Protein AF-A0A9E3FLS9-F1 (afdb_monomer)

Structure (mmCIF, N/CA/C/O backbone):
data_AF-A0A9E3FLS9-F1
#
_entry.id   AF-A0A9E3FLS9-F1
#
loop_
_atom_site.group_PDB
_atom_site.id
_atom_site.type_symbol
_atom_site.label_atom_id
_atom_site.label_alt_id
_atom_site.label_comp_id
_atom_site.label_asym_id
_atom_site.label_entity_id
_atom_site.label_seq_id
_atom_site.pdbx_PDB_ins_code
_atom_site.Cartn_x
_atom_site.Cartn_y
_atom_site.Cartn_z
_atom_site.occupancy
_atom_site.B_iso_or_equiv
_atom_site.auth_seq_id
_atom_site.auth_comp_id
_atom_site.auth_asym_id
_atom_site.auth_atom_id
_atom_site.pdbx_PDB_model_num
ATOM 1 N N . MET A 1 1 ? -0.748 -2.415 13.699 1.00 91.38 1 MET A N 1
ATOM 2 C CA . MET A 1 1 ? -0.949 -3.440 12.671 1.00 91.38 1 MET A CA 1
ATOM 3 C C . MET A 1 1 ? -0.995 -4.759 13.403 1.00 91.38 1 MET A C 1
ATOM 5 O O . MET A 1 1 ? -0.156 -4.990 14.268 1.00 91.38 1 MET A O 1
ATOM 9 N N . ARG A 1 2 ? -1.992 -5.596 13.123 1.00 94.81 2 ARG A N 1
ATOM 10 C CA . ARG A 1 2 ? -2.167 -6.882 13.802 1.00 94.81 2 ARG A CA 1
ATOM 11 C C . ARG A 1 2 ? -2.604 -7.947 12.806 1.00 94.81 2 ARG A C 1
ATOM 13 O O . ARG A 1 2 ? -3.569 -7.735 12.084 1.00 94.81 2 ARG A O 1
ATOM 20 N N . LEU A 1 3 ? -1.951 -9.106 12.815 1.00 94.00 3 LEU A N 1
ATOM 21 C CA . LEU A 1 3 ? -2.424 -10.280 12.081 1.00 94.00 3 LEU A CA 1
ATOM 22 C C . LEU A 1 3 ? -3.688 -10.829 12.758 1.00 94.00 3 LEU A C 1
ATOM 24 O O . LEU A 1 3 ? -3.669 -11.134 13.953 1.00 94.00 3 LEU A O 1
ATOM 28 N N . LEU A 1 4 ? -4.786 -10.914 12.012 1.00 95.50 4 LEU A N 1
ATOM 29 C CA . LEU A 1 4 ? -6.070 -11.425 12.494 1.00 95.50 4 LEU A CA 1
ATOM 30 C C . LEU A 1 4 ? -6.227 -12.908 12.151 1.00 95.50 4 LEU A C 1
ATOM 32 O O . LEU A 1 4 ? -6.633 -13.690 13.009 1.00 95.50 4 LEU A O 1
ATOM 36 N N . ARG A 1 5 ? -5.897 -13.290 10.910 1.00 94.69 5 ARG A N 1
ATOM 37 C CA . ARG A 1 5 ? -5.935 -14.672 10.404 1.00 94.69 5 ARG A CA 1
ATOM 38 C C . ARG A 1 5 ? -4.839 -14.886 9.364 1.00 94.69 5 ARG A C 1
ATOM 40 O O . ARG A 1 5 ? -4.496 -13.958 8.642 1.00 94.69 5 ARG A O 1
ATOM 47 N N . ALA A 1 6 ? -4.327 -16.109 9.269 1.00 95.25 6 ALA A N 1
ATOM 48 C CA . ALA A 1 6 ? -3.402 -16.526 8.219 1.00 95.25 6 ALA A CA 1
ATOM 49 C C . ALA A 1 6 ? -3.794 -17.916 7.709 1.00 95.25 6 ALA A C 1
ATOM 51 O O . ALA A 1 6 ? -4.006 -18.834 8.501 1.00 95.25 6 ALA A O 1
ATOM 52 N N . GLY A 1 7 ? -3.900 -18.045 6.392 1.00 94.00 7 GLY A N 1
ATOM 53 C CA . GLY A 1 7 ? -4.043 -19.297 5.659 1.00 94.00 7 GLY A CA 1
ATOM 54 C C . GLY A 1 7 ? -2.862 -19.503 4.712 1.00 94.00 7 GLY A C 1
ATOM 55 O O . GLY A 1 7 ? -1.919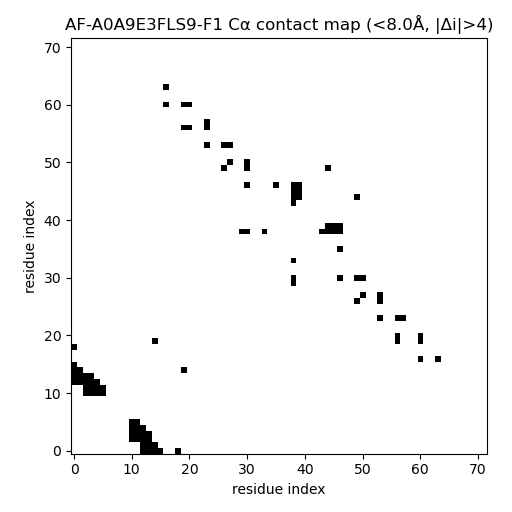 -18.716 4.692 1.00 94.00 7 GLY A O 1
ATOM 56 N N . SER A 1 8 ? -2.916 -20.566 3.910 1.00 92.38 8 SER A N 1
ATOM 57 C CA . SER A 1 8 ? -1.844 -20.916 2.968 1.00 92.38 8 SER A CA 1
ATOM 58 C C . SER A 1 8 ? -1.677 -19.922 1.815 1.00 92.38 8 SER A C 1
ATOM 60 O O . SER A 1 8 ? -0.582 -19.817 1.276 1.00 92.38 8 SER A O 1
ATOM 62 N N . GLU A 1 9 ? -2.735 -19.195 1.444 1.00 93.88 9 GLU A N 1
ATOM 63 C CA . GLU A 1 9 ? -2.727 -18.266 0.298 1.00 93.88 9 GLU A CA 1
ATOM 64 C C . GLU A 1 9 ? -3.150 -16.835 0.658 1.00 93.88 9 GLU A C 1
ATOM 66 O O . GLU A 1 9 ? -2.949 -15.914 -0.128 1.00 93.88 9 GLU A O 1
ATOM 71 N N . GLN A 1 10 ? -3.761 -16.628 1.828 1.00 94.31 10 GLN A N 1
ATOM 72 C CA . GLN A 1 10 ? -4.336 -15.340 2.221 1.00 94.31 10 GLN A CA 1
ATOM 73 C C . GLN A 1 10 ? -4.135 -15.076 3.710 1.00 94.31 10 GLN A C 1
ATOM 75 O O . GLN A 1 10 ? -4.089 -16.004 4.520 1.00 94.31 10 GLN A O 1
ATOM 80 N N . ALA A 1 11 ? -4.057 -13.799 4.075 1.00 94.81 11 ALA A N 1
ATOM 81 C CA . ALA A 1 11 ? -4.001 -13.350 5.457 1.00 94.81 11 ALA A CA 1
ATOM 82 C C . ALA A 1 11 ? -4.895 -12.122 5.658 1.00 94.81 11 ALA A C 1
ATOM 84 O O . ALA A 1 11 ? -4.897 -11.208 4.835 1.00 94.81 11 ALA A O 1
ATOM 85 N N . ASP A 1 12 ? -5.598 -12.091 6.788 1.00 95.25 12 ASP A N 1
ATOM 86 C CA . ASP A 1 12 ? -6.369 -10.935 7.231 1.00 95.25 12 ASP A CA 1
ATOM 87 C C . ASP A 1 12 ? -5.513 -10.122 8.203 1.00 95.25 12 ASP A C 1
ATOM 89 O O . ASP A 1 12 ? -5.096 -10.625 9.253 1.00 95.25 12 ASP A O 1
ATOM 93 N N . VAL A 1 13 ? -5.270 -8.850 7.886 1.00 95.12 13 VAL A N 1
ATOM 94 C CA . VAL A 1 13 ? -4.501 -7.927 8.730 1.00 95.12 13 VAL A CA 1
ATOM 95 C C . VAL A 1 13 ? -5.392 -6.763 9.147 1.00 95.12 13 VAL A C 1
ATOM 97 O O . VAL A 1 13 ? -5.993 -6.087 8.319 1.00 95.12 13 VAL A O 1
ATOM 100 N N . GLY A 1 14 ? -5.462 -6.517 10.452 1.00 95.56 14 GLY A N 1
ATOM 101 C CA . GLY A 1 14 ? -6.110 -5.350 11.029 1.00 95.56 14 GLY A CA 1
ATOM 102 C C . GLY A 1 14 ? -5.154 -4.162 11.058 1.00 95.56 14 GLY A C 1
ATOM 103 O O . GLY A 1 14 ? -4.058 -4.246 11.627 1.00 95.56 14 GLY A O 1
ATOM 104 N N . LEU A 1 15 ? -5.594 -3.049 10.477 1.00 95.50 15 LEU A N 1
ATOM 105 C CA . LEU A 1 15 ? -4.899 -1.765 10.481 1.00 95.50 15 LEU A CA 1
ATOM 106 C C . LEU A 1 15 ? -5.775 -0.726 11.175 1.00 95.50 15 LEU A C 1
ATOM 108 O O . LEU A 1 15 ? -6.981 -0.671 10.943 1.00 95.50 15 LEU A O 1
ATOM 112 N N . SER A 1 16 ? -5.167 0.105 12.018 1.00 94.56 16 SER A N 1
ATOM 113 C CA . SER A 1 16 ? -5.819 1.347 12.439 1.00 94.56 16 SER A CA 1
ATOM 114 C C . SER A 1 16 ? -5.918 2.324 11.262 1.00 94.56 16 SER A C 1
ATOM 116 O O . SER A 1 16 ? -5.178 2.206 10.285 1.00 94.56 16 SER A O 1
ATOM 118 N N . SER A 1 17 ? -6.781 3.337 11.365 1.00 92.31 17 SER A N 1
ATOM 119 C CA . SER A 1 17 ? -6.932 4.354 10.314 1.00 92.31 17 SER A CA 1
ATOM 120 C C . SER A 1 17 ? -5.619 5.079 9.996 1.00 92.31 17 SER A C 1
ATOM 122 O O . SER A 1 17 ? -5.346 5.369 8.835 1.00 92.31 17 SER A O 1
ATOM 124 N N . SER A 1 18 ? -4.787 5.348 11.008 1.00 94.06 18 SER A N 1
ATOM 125 C CA . SER A 1 18 ? -3.479 5.988 10.818 1.00 94.06 18 SER A CA 1
ATOM 126 C C . SER A 1 18 ? -2.484 5.071 10.109 1.00 94.06 18 SER A C 1
ATOM 128 O O . SER A 1 18 ? -1.709 5.524 9.276 1.00 94.06 18 SER A O 1
ATOM 130 N N . GLU A 1 19 ? -2.520 3.772 10.402 1.00 96.44 19 GLU A N 1
ATOM 131 C CA . GLU A 1 19 ? -1.655 2.787 9.745 1.00 96.44 19 GLU A CA 1
ATOM 132 C C . GLU A 1 19 ? -2.084 2.527 8.305 1.00 96.44 19 GLU A C 1
ATOM 134 O O . GLU A 1 19 ? -1.233 2.390 7.434 1.00 96.44 19 GLU A O 1
ATOM 139 N N . LEU A 1 20 ? -3.393 2.500 8.042 1.00 95.31 20 LEU A N 1
ATOM 140 C CA . LEU A 1 20 ? -3.916 2.383 6.686 1.00 95.31 20 LEU A CA 1
ATOM 141 C C . LEU A 1 20 ? -3.509 3.591 5.826 1.00 95.31 20 LEU A C 1
ATOM 143 O O . LEU A 1 20 ? -3.094 3.393 4.688 1.00 95.31 20 LEU A O 1
ATOM 147 N N . ARG A 1 21 ? -3.553 4.815 6.380 1.00 95.00 21 ARG A N 1
ATOM 148 C CA . ARG A 1 21 ? -3.017 6.017 5.712 1.00 95.00 21 ARG A CA 1
ATOM 149 C C . ARG A 1 21 ? -1.527 5.896 5.437 1.00 95.00 21 ARG A C 1
ATOM 151 O O . ARG A 1 21 ? -1.123 6.079 4.302 1.00 95.00 21 ARG A O 1
ATOM 158 N N . LEU A 1 22 ? -0.737 5.495 6.433 1.00 95.94 22 LEU A N 1
ATOM 159 C CA . LEU A 1 22 ? 0.706 5.312 6.267 1.00 95.94 22 LEU A CA 1
ATOM 160 C C . LEU A 1 22 ? 1.041 4.316 5.143 1.00 95.94 22 LEU A C 1
ATOM 162 O O . LEU A 1 22 ? 1.967 4.551 4.372 1.00 95.94 22 LEU A O 1
ATOM 166 N N . VAL A 1 23 ? 0.281 3.222 5.024 1.00 95.31 23 VAL A N 1
ATOM 167 C CA . VAL A 1 23 ? 0.433 2.264 3.916 1.00 95.31 23 VAL A CA 1
ATOM 168 C C . VAL A 1 23 ? 0.027 2.888 2.578 1.00 95.31 23 VAL A C 1
ATOM 170 O O . VAL A 1 23 ? 0.728 2.689 1.589 1.00 95.31 23 VAL A O 1
ATOM 173 N N . GLY A 1 24 ? -1.078 3.637 2.540 1.00 95.38 24 GLY A N 1
ATOM 174 C CA . GLY A 1 24 ? -1.532 4.354 1.347 1.00 95.38 24 GLY A CA 1
ATOM 175 C C . GLY A 1 24 ? -0.501 5.367 0.845 1.00 95.38 24 GLY A C 1
ATOM 176 O O . GLY A 1 24 ? -0.125 5.316 -0.322 1.00 95.38 24 GLY A O 1
ATOM 177 N N . ASP A 1 25 ? 0.018 6.213 1.733 1.00 94.38 25 ASP A N 1
ATOM 178 C CA . ASP A 1 25 ? 1.023 7.228 1.409 1.00 94.38 25 ASP A CA 1
ATOM 179 C C . ASP A 1 25 ? 2.300 6.569 0.875 1.00 94.38 25 ASP A C 1
ATOM 181 O O . ASP A 1 25 ? 2.776 6.908 -0.206 1.00 94.38 25 ASP A O 1
ATOM 185 N N . 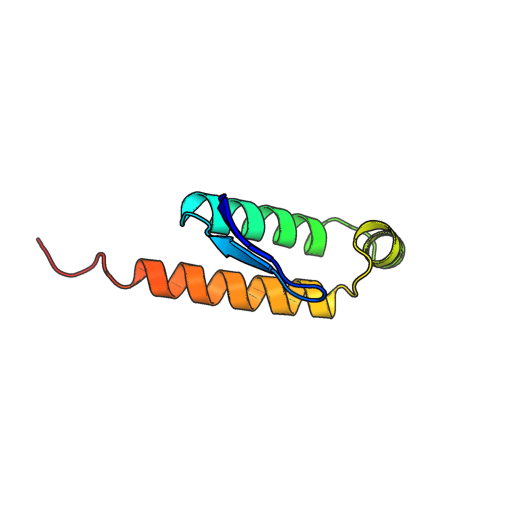ALA A 1 26 ? 2.807 5.540 1.566 1.00 94.06 26 ALA A N 1
ATOM 186 C CA . ALA A 1 26 ? 3.983 4.801 1.114 1.00 94.06 26 ALA A CA 1
ATOM 187 C C . ALA A 1 26 ? 3.778 4.158 -0.269 1.00 94.06 26 ALA A C 1
ATOM 189 O O . ALA A 1 26 ? 4.680 4.190 -1.106 1.00 94.06 26 ALA A O 1
ATOM 190 N N . LEU A 1 27 ? 2.599 3.582 -0.528 1.00 93.94 27 LEU A N 1
ATOM 191 C CA . LEU A 1 27 ? 2.281 2.979 -1.821 1.00 93.94 27 LEU A CA 1
ATOM 192 C C . LEU A 1 27 ? 2.141 4.034 -2.927 1.00 93.94 27 LEU A C 1
ATOM 194 O O . LEU A 1 27 ? 2.576 3.777 -4.050 1.00 93.94 27 LEU A O 1
ATOM 198 N N . SER A 1 28 ? 1.580 5.206 -2.616 1.00 93.69 28 SER A N 1
ATOM 199 C CA . SER A 1 28 ? 1.505 6.341 -3.541 1.00 93.69 28 SER A CA 1
ATOM 200 C C . SER A 1 28 ? 2.898 6.796 -3.959 1.00 93.69 28 SER A C 1
ATOM 202 O O . SER A 1 28 ? 3.180 6.847 -5.154 1.00 93.69 28 SER A O 1
ATOM 204 N N . GLU A 1 29 ? 3.804 7.010 -3.001 1.00 92.06 29 GLU A N 1
ATO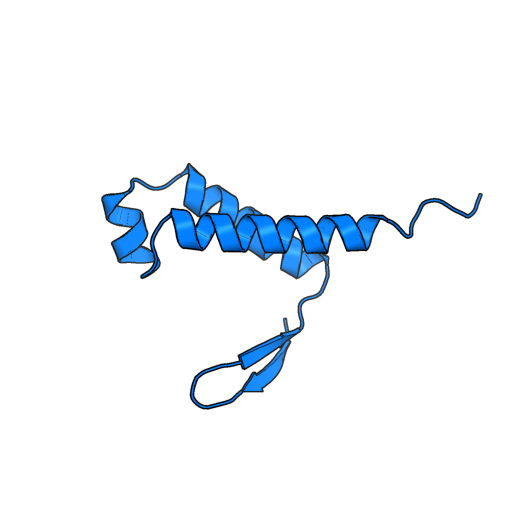M 205 C CA . GLU A 1 29 ? 5.168 7.452 -3.319 1.00 92.06 29 GLU A CA 1
ATOM 206 C C . GLU A 1 29 ? 5.939 6.427 -4.140 1.00 92.06 29 GLU A C 1
ATOM 208 O O . GLU A 1 29 ? 6.703 6.763 -5.042 1.00 92.06 29 GLU A O 1
ATOM 213 N N . VAL A 1 30 ? 5.713 5.147 -3.870 1.00 90.62 30 VAL A N 1
ATOM 214 C CA . VAL A 1 30 ? 6.309 4.071 -4.653 1.00 90.62 30 VAL A CA 1
ATOM 215 C C . VAL A 1 30 ? 5.748 4.041 -6.083 1.00 90.62 30 VAL A C 1
ATOM 217 O O . VAL A 1 30 ? 6.511 3.823 -7.028 1.00 90.62 30 VAL A O 1
ATOM 220 N N . CYS A 1 31 ? 4.443 4.284 -6.267 1.00 90.25 31 CYS A N 1
ATOM 221 C CA . CYS A 1 31 ? 3.805 4.390 -7.588 1.00 90.25 31 CYS A CA 1
ATOM 222 C C . CYS A 1 31 ? 4.357 5.552 -8.417 1.00 90.25 31 CYS A C 1
ATOM 224 O O . CYS A 1 31 ? 4.546 5.387 -9.627 1.00 90.25 31 CYS A O 1
ATOM 226 N N . ASP A 1 32 ? 4.626 6.681 -7.765 1.00 88.62 32 ASP A N 1
ATOM 227 C CA . ASP A 1 32 ? 4.983 7.933 -8.427 1.00 88.62 32 ASP A CA 1
ATOM 228 C C . ASP A 1 32 ? 6.510 8.124 -8.557 1.00 88.62 32 ASP A C 1
ATOM 230 O O . ASP A 1 32 ? 6.972 8.772 -9.496 1.00 88.62 32 ASP A O 1
ATOM 234 N N . GLY A 1 33 ? 7.306 7.530 -7.660 1.00 83.19 33 GLY A N 1
ATOM 235 C CA . GLY A 1 33 ? 8.742 7.800 -7.513 1.00 83.19 33 GLY A CA 1
ATOM 236 C C . GLY A 1 33 ? 9.713 6.769 -8.100 1.00 83.19 33 GLY A C 1
ATOM 237 O O . GLY A 1 33 ? 10.914 7.035 -8.134 1.00 83.19 33 GLY A O 1
ATOM 238 N N . LEU A 1 34 ? 9.250 5.601 -8.555 1.00 78.31 34 LEU A N 1
ATOM 239 C CA . LEU A 1 34 ? 10.116 4.579 -9.170 1.00 78.31 34 LE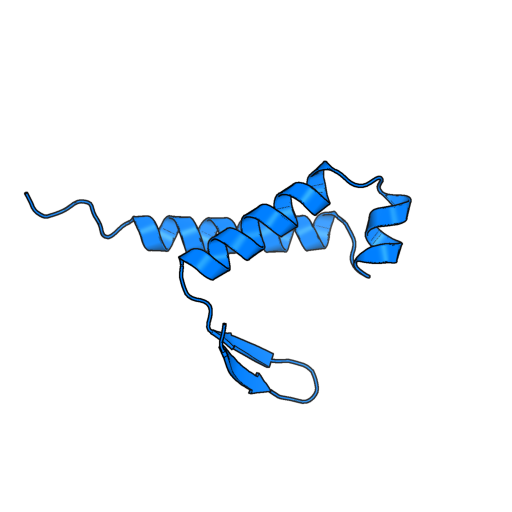U A CA 1
ATOM 240 C C . LEU A 1 34 ? 10.003 4.575 -10.700 1.00 78.31 34 LEU A C 1
ATOM 242 O O . LEU A 1 34 ? 8.936 4.835 -11.253 1.00 78.31 34 LEU A O 1
ATOM 246 N N . ASP A 1 35 ? 11.071 4.200 -11.407 1.00 78.88 35 ASP A N 1
ATOM 247 C CA . ASP A 1 35 ? 10.982 3.825 -12.827 1.00 78.88 35 ASP A CA 1
ATOM 248 C C . ASP A 1 35 ? 10.188 2.506 -12.974 1.00 78.88 35 ASP A C 1
ATOM 250 O O . ASP A 1 35 ? 10.175 1.666 -12.071 1.00 78.88 35 ASP A O 1
ATOM 254 N N . VAL A 1 36 ? 9.500 2.311 -14.103 1.00 68.06 36 VAL A N 1
ATOM 255 C CA . VAL A 1 36 ? 8.659 1.134 -14.383 1.00 68.06 36 VAL A CA 1
ATOM 256 C C . VAL A 1 36 ? 9.452 -0.175 -14.294 1.00 68.06 36 VAL A C 1
ATOM 258 O O . VAL A 1 36 ? 8.925 -1.162 -13.777 1.00 68.06 36 VAL A O 1
ATOM 261 N N . LEU A 1 37 ? 10.708 -0.194 -14.759 1.00 69.62 37 LEU A N 1
ATOM 262 C CA . LEU A 1 37 ? 11.534 -1.409 -14.734 1.00 69.62 37 LEU A CA 1
ATOM 263 C C . LEU A 1 37 ? 11.955 -1.799 -13.310 1.00 69.62 37 LEU A C 1
ATOM 265 O O . LEU A 1 37 ? 11.930 -2.979 -12.960 1.00 69.62 37 LEU A O 1
ATOM 269 N N . GLU A 1 38 ? 12.284 -0.821 -12.463 1.00 81.56 38 GLU A N 1
ATOM 270 C CA . GLU A 1 38 ? 12.609 -1.084 -11.058 1.00 81.56 38 GLU A CA 1
ATOM 271 C C . GLU A 1 38 ? 11.368 -1.417 -10.227 1.00 81.56 38 GLU A C 1
ATOM 273 O O . GLU A 1 38 ? 11.455 -2.191 -9.275 1.00 81.56 38 GLU A O 1
ATOM 278 N N . PHE A 1 39 ? 10.206 -0.875 -10.596 1.00 88.88 39 PHE A N 1
ATOM 279 C CA . PHE A 1 39 ? 8.957 -1.081 -9.870 1.00 88.88 39 PHE A CA 1
ATOM 280 C C . PHE A 1 39 ? 8.609 -2.568 -9.750 1.00 88.88 39 PHE A C 1
ATOM 282 O O . PHE A 1 39 ? 8.464 -3.092 -8.645 1.00 88.88 39 PHE A O 1
ATOM 289 N N . VAL A 1 40 ? 8.538 -3.264 -10.889 1.00 87.94 40 VAL A N 1
ATOM 290 C CA . VAL A 1 40 ? 8.190 -4.693 -10.922 1.00 87.94 40 VAL A CA 1
ATOM 291 C C . VAL A 1 40 ? 9.255 -5.522 -10.211 1.00 87.94 40 VAL A C 1
ATOM 293 O O . VAL A 1 40 ? 8.918 -6.418 -9.443 1.00 87.94 40 VAL A O 1
ATOM 296 N N . ALA A 1 41 ? 10.536 -5.196 -10.406 1.00 87.56 41 ALA A N 1
ATOM 297 C CA . ALA A 1 41 ? 11.635 -5.912 -9.766 1.00 87.56 41 ALA A CA 1
ATOM 298 C C . ALA A 1 41 ? 11.620 -5.790 -8.231 1.00 87.56 41 ALA A C 1
ATOM 300 O O . ALA A 1 41 ? 12.001 -6.733 -7.540 1.00 87.56 41 ALA A O 1
ATOM 301 N N . ARG A 1 42 ? 11.180 -4.648 -7.685 1.00 88.38 42 ARG A N 1
ATOM 302 C CA . ARG A 1 42 ? 11.181 -4.389 -6.236 1.00 88.38 42 ARG A CA 1
ATOM 303 C C . ARG A 1 42 ? 9.898 -4.817 -5.535 1.00 88.38 42 ARG A C 1
ATOM 305 O O . ARG A 1 42 ? 9.955 -5.173 -4.362 1.00 88.38 42 ARG A O 1
ATOM 312 N N . LEU A 1 43 ? 8.759 -4.757 -6.220 1.00 90.19 43 LEU A N 1
ATOM 313 C CA . LEU A 1 43 ? 7.445 -5.010 -5.616 1.00 90.19 43 LEU A CA 1
ATOM 314 C C . LEU A 1 43 ? 6.836 -6.345 -6.038 1.00 90.19 43 LEU A C 1
ATOM 316 O O . LEU A 1 43 ? 5.897 -6.806 -5.398 1.00 90.19 43 LEU A O 1
ATOM 320 N N . GLY A 1 44 ? 7.342 -6.958 -7.110 1.00 90.81 44 GLY A N 1
ATOM 321 C CA . GLY A 1 44 ? 6.811 -8.211 -7.645 1.00 90.81 44 GLY A CA 1
ATOM 322 C C . GLY A 1 44 ? 5.427 -8.085 -8.288 1.00 90.81 44 GLY A C 1
ATOM 323 O O . GLY A 1 44 ? 4.828 -9.102 -8.622 1.00 90.81 44 GLY A O 1
ATOM 324 N N . VAL A 1 45 ? 4.921 -6.862 -8.468 1.00 92.12 45 VAL A N 1
ATOM 325 C CA . VAL A 1 45 ? 3.619 -6.559 -9.077 1.00 92.12 45 VAL A CA 1
ATOM 326 C C . VAL A 1 45 ? 3.756 -5.429 -10.091 1.00 92.12 45 VAL A C 1
ATOM 328 O O . VAL A 1 45 ? 4.692 -4.627 -10.034 1.00 92.12 45 VAL A O 1
ATOM 331 N N . SER A 1 46 ? 2.814 -5.343 -11.027 1.00 92.38 46 SER A N 1
ATOM 332 C CA . SER A 1 46 ? 2.744 -4.216 -11.953 1.00 92.38 46 SER A CA 1
ATOM 333 C C . SER A 1 46 ? 2.307 -2.929 -11.247 1.00 92.38 46 SER A C 1
ATOM 335 O O . SER A 1 46 ? 1.599 -2.941 -10.236 1.00 92.38 46 SER A O 1
ATOM 337 N N . ARG A 1 47 ? 2.668 -1.780 -11.829 1.00 91.88 47 ARG A N 1
ATOM 338 C CA . ARG A 1 47 ? 2.197 -0.473 -11.346 1.00 91.88 47 ARG A CA 1
ATOM 339 C C . ARG A 1 47 ? 0.671 -0.362 -11.355 1.00 91.88 47 ARG A C 1
ATOM 341 O O . ARG A 1 47 ? 0.107 0.264 -10.467 1.00 91.88 47 ARG A O 1
ATOM 348 N N . GLY A 1 48 ? 0.003 -0.978 -12.332 1.00 92.88 48 GLY A N 1
ATOM 349 C CA . GLY A 1 48 ? -1.460 -0.990 -12.409 1.00 92.88 48 GLY A CA 1
ATOM 350 C C . GLY A 1 48 ? -2.102 -1.720 -11.227 1.00 92.88 48 GLY A C 1
ATOM 351 O O . GLY A 1 48 ? -3.039 -1.200 -10.629 1.00 92.88 48 GLY A O 1
ATOM 352 N N . GLU A 1 49 ? -1.563 -2.879 -10.840 1.00 94.38 49 GLU A N 1
ATOM 353 C CA . GLU A 1 49 ? -2.034 -3.631 -9.667 1.00 94.38 49 GLU A CA 1
ATOM 354 C C . GLU A 1 49 ? -1.821 -2.851 -8.366 1.00 94.38 49 GLU A C 1
ATOM 356 O O . GLU A 1 49 ? -2.726 -2.767 -7.533 1.00 94.38 49 GLU A O 1
ATOM 361 N N . ALA A 1 50 ? -0.652 -2.224 -8.214 1.00 94.56 50 ALA A N 1
ATOM 362 C CA . ALA A 1 50 ? -0.363 -1.357 -7.078 1.00 94.56 50 ALA A CA 1
ATOM 363 C C . ALA A 1 50 ? -1.306 -0.143 -7.021 1.00 94.56 50 ALA A C 1
ATOM 365 O O . ALA A 1 50 ? -1.824 0.182 -5.953 1.00 94.56 50 ALA A O 1
ATOM 366 N N . ARG A 1 51 ? -1.598 0.489 -8.166 1.00 95.12 51 ARG A N 1
ATOM 367 C CA . ARG A 1 51 ? -2.531 1.621 -8.229 1.00 95.12 51 ARG A CA 1
ATOM 368 C C . ARG A 1 51 ? -3.957 1.206 -7.882 1.00 95.12 51 ARG A C 1
ATOM 370 O O . ARG A 1 51 ? -4.599 1.873 -7.083 1.00 95.12 51 ARG A O 1
ATOM 377 N N . ALA A 1 52 ? -4.416 0.062 -8.386 1.00 96.50 52 ALA A N 1
ATOM 378 C CA . ALA A 1 52 ? -5.731 -0.469 -8.041 1.00 96.50 52 ALA A CA 1
ATOM 379 C C . ALA A 1 52 ? -5.866 -0.765 -6.533 1.00 96.50 52 ALA A C 1
ATOM 381 O O . ALA A 1 52 ? -6.936 -0.577 -5.948 1.00 96.50 52 ALA A O 1
ATOM 382 N N . LEU A 1 53 ? -4.788 -1.218 -5.881 1.00 95.81 53 LEU A N 1
ATOM 383 C CA . LEU A 1 53 ? -4.752 -1.365 -4.426 1.00 95.81 53 LEU A CA 1
ATOM 384 C C . LEU A 1 53 ? -4.810 -0.006 -3.715 1.00 95.81 53 LEU A C 1
ATOM 386 O O . LEU A 1 53 ? -5.573 0.132 -2.759 1.00 95.81 53 LEU A O 1
ATOM 390 N N . LEU A 1 54 ? -4.045 0.983 -4.181 1.00 95.88 54 LEU A N 1
ATOM 391 C CA . LEU A 1 54 ? -4.061 2.340 -3.633 1.00 95.88 54 LEU A CA 1
ATOM 392 C C . LEU A 1 54 ? -5.460 2.966 -3.712 1.00 95.88 54 LEU A C 1
ATOM 394 O O . LEU A 1 54 ? -5.940 3.493 -2.712 1.00 95.88 54 LEU A O 1
ATOM 398 N N . ASP A 1 55 ? -6.148 2.829 -4.846 1.00 96.12 55 ASP A N 1
ATOM 399 C CA . ASP A 1 55 ? -7.504 3.359 -5.040 1.00 96.12 55 ASP A CA 1
ATOM 400 C C . ASP A 1 55 ? -8.501 2.728 -4.051 1.00 96.12 55 ASP A C 1
ATOM 402 O O . ASP A 1 55 ? -9.329 3.414 -3.448 1.00 96.12 55 ASP A O 1
ATOM 406 N N . ARG A 1 56 ? -8.386 1.415 -3.811 1.00 96.31 56 ARG A N 1
ATOM 407 C CA . ARG A 1 56 ? -9.181 0.710 -2.792 1.00 96.31 56 ARG A CA 1
ATOM 408 C C . ARG A 1 56 ? -8.874 1.195 -1.375 1.00 96.31 56 ARG A C 1
ATOM 410 O O . ARG A 1 56 ? -9.796 1.319 -0.573 1.00 96.31 56 ARG A O 1
ATOM 417 N N . ILE A 1 57 ? -7.602 1.437 -1.053 1.00 95.06 57 ILE A N 1
ATOM 418 C CA . ILE A 1 57 ? -7.188 1.982 0.248 1.00 95.06 57 ILE A CA 1
ATOM 419 C C . ILE A 1 57 ? -7.777 3.386 0.436 1.00 95.06 57 ILE A C 1
ATOM 421 O O . ILE A 1 57 ? -8.375 3.648 1.480 1.00 95.06 57 ILE A O 1
ATOM 425 N N . GLY A 1 58 ? -7.678 4.246 -0.582 1.00 93.88 58 GLY A N 1
ATOM 426 C CA . GLY A 1 58 ? -8.258 5.590 -0.588 1.00 93.88 58 GLY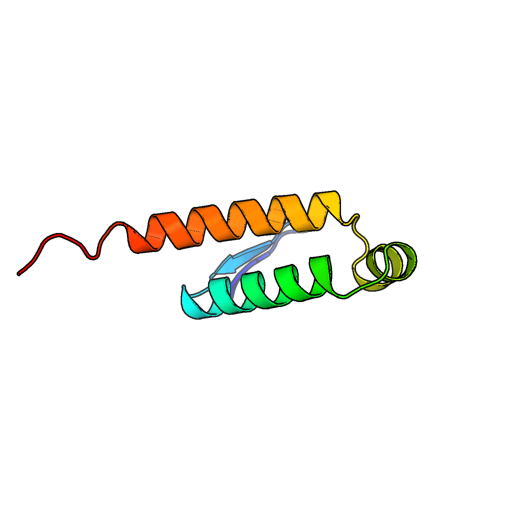 A CA 1
ATOM 427 C C . GLY A 1 58 ? -9.763 5.567 -0.329 1.00 93.88 58 GLY A C 1
ATOM 428 O O . GLY A 1 58 ? -10.233 6.216 0.601 1.00 93.88 58 GLY A O 1
ATOM 429 N N . ALA A 1 59 ? -10.504 4.714 -1.042 1.00 94.44 59 ALA A N 1
ATOM 430 C CA . ALA A 1 59 ? -11.946 4.571 -0.842 1.00 94.44 59 ALA A CA 1
ATOM 431 C C . ALA A 1 59 ? -12.323 4.163 0.597 1.00 94.44 59 ALA A C 1
ATOM 433 O O . ALA A 1 59 ? -13.296 4.674 1.150 1.00 94.44 59 ALA A O 1
ATOM 434 N N . VAL A 1 60 ? -11.555 3.266 1.229 1.00 93.44 60 VAL A N 1
ATOM 435 C CA . VAL A 1 60 ? -11.786 2.867 2.630 1.00 93.44 60 VAL A CA 1
ATOM 436 C C . VAL A 1 60 ? -11.471 4.012 3.596 1.00 93.44 60 VAL A C 1
ATOM 438 O O . VAL A 1 60 ? -12.211 4.223 4.559 1.00 93.44 60 VAL A O 1
ATOM 441 N N . ILE A 1 61 ? -10.395 4.765 3.346 1.00 91.56 61 ILE A N 1
ATOM 442 C CA . ILE A 1 61 ? -10.046 5.943 4.149 1.00 91.56 61 ILE A CA 1
ATOM 443 C C . ILE A 1 61 ? -11.174 6.975 4.068 1.00 91.56 61 ILE A C 1
ATOM 445 O O . ILE A 1 61 ? -11.638 7.426 5.115 1.00 91.56 61 ILE A O 1
ATOM 449 N N . ASP A 1 62 ? -11.659 7.283 2.864 1.00 90.06 62 ASP A N 1
ATOM 450 C CA . ASP A 1 62 ? -12.718 8.268 2.624 1.00 90.06 62 ASP A CA 1
ATOM 451 C C . ASP A 1 62 ? -14.032 7.881 3.314 1.00 90.06 62 ASP A C 1
ATOM 453 O O . ASP A 1 62 ? -14.661 8.705 3.983 1.00 90.06 62 ASP A O 1
ATOM 457 N N . GLN A 1 63 ? -14.419 6.604 3.245 1.00 86.62 63 GLN A N 1
ATOM 458 C CA . GLN A 1 63 ? -15.590 6.084 3.962 1.00 86.62 63 GLN A CA 1
ATOM 459 C C . GLN A 1 63 ? -15.464 6.257 5.482 1.00 86.62 63 GLN A C 1
ATOM 461 O O . GLN A 1 63 ? -16.436 6.611 6.152 1.00 86.62 63 GLN A O 1
ATOM 466 N N . GLY A 1 64 ? -14.261 6.076 6.031 1.00 71.69 64 GLY A N 1
ATOM 467 C CA . GLY A 1 64 ? -13.972 6.303 7.447 1.00 71.69 64 GLY A CA 1
ATOM 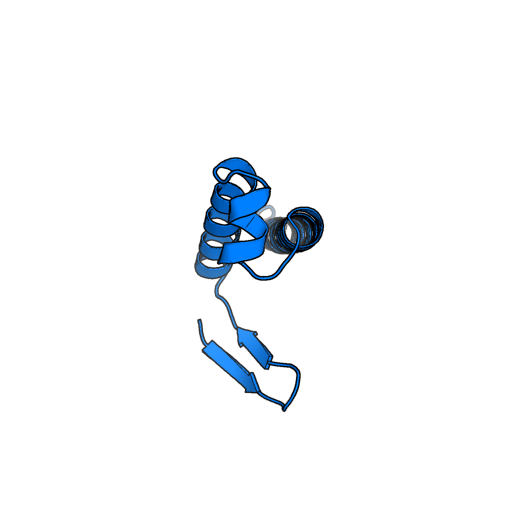468 C C . GLY A 1 64 ? -13.973 7.777 7.873 1.00 71.69 64 GLY A C 1
ATOM 469 O O . GLY A 1 64 ? -13.905 8.056 9.068 1.00 71.69 64 GLY A O 1
ATOM 470 N N . GLN A 1 65 ? -14.025 8.736 6.940 1.00 60.47 65 GLN A N 1
ATOM 471 C CA . GLN A 1 65 ? -14.141 10.177 7.227 1.00 60.47 65 GLN A CA 1
ATOM 472 C C . GLN A 1 65 ? -15.590 10.691 7.173 1.00 60.47 65 GLN A C 1
ATOM 474 O O . GLN A 1 65 ? -15.867 11.799 7.630 1.00 60.47 65 GLN A O 1
ATOM 479 N N . GLY A 1 66 ? -16.537 9.879 6.691 1.00 52.34 66 GLY A N 1
ATOM 480 C CA . GLY A 1 66 ? -17.953 10.242 6.559 1.00 52.34 66 GLY A CA 1
ATOM 481 C C . GLY A 1 66 ? -18.780 10.242 7.856 1.00 52.34 66 GLY A C 1
ATOM 482 O O . GLY A 1 66 ? -19.988 10.421 7.784 1.00 52.34 66 GLY A O 1
ATOM 483 N N . THR A 1 67 ? -18.180 10.029 9.038 1.00 48.59 67 THR A N 1
ATOM 484 C CA . THR A 1 67 ? -18.905 9.934 10.336 1.00 48.59 67 THR A CA 1
ATOM 485 C C . THR A 1 67 ? -18.528 11.037 11.344 1.00 48.59 67 THR A C 1
ATOM 487 O O . THR A 1 67 ? -18.864 10.954 12.517 1.00 48.59 67 THR A O 1
ATOM 490 N N . SER A 1 68 ? -17.853 12.107 10.917 1.00 47.47 68 SER A N 1
ATOM 491 C CA . SER A 1 68 ? -17.487 13.242 11.793 1.00 47.47 68 SER A CA 1
ATOM 492 C C . SER A 1 68 ? -18.218 14.556 11.476 1.00 47.47 68 SER A C 1
ATOM 494 O O . SER A 1 68 ? -17.772 15.620 11.892 1.00 47.47 68 SER A O 1
ATOM 496 N N . ALA A 1 69 ? -19.354 14.499 10.772 1.00 49.00 69 ALA A N 1
ATOM 497 C CA . ALA A 1 69 ? -20.166 15.673 10.443 1.00 49.00 69 ALA A CA 1
ATOM 498 C C . ALA A 1 69 ? -21.640 15.501 10.847 1.00 49.00 69 ALA A C 1
ATOM 500 O O . ALA A 1 69 ? -22.522 15.589 10.004 1.00 49.00 69 ALA A O 1
ATOM 501 N N . GLN A 1 70 ? -21.911 15.248 12.129 1.00 46.50 70 GLN A N 1
ATOM 502 C CA . GLN A 1 70 ? -23.204 15.558 12.751 1.00 46.50 70 GLN A CA 1
ATOM 503 C C . GLN A 1 70 ? -23.051 15.518 14.277 1.00 46.50 70 GLN A C 1
ATOM 505 O O . GLN A 1 70 ? -23.411 14.527 14.885 1.00 46.50 70 GLN A O 1
ATOM 510 N N . GLU A 1 71 ? -22.465 16.555 14.881 1.00 43.31 71 GLU A N 1
ATOM 511 C CA . GLU A 1 71 ? -22.713 16.978 16.274 1.00 43.31 71 GLU A CA 1
ATOM 512 C C . GLU A 1 71 ? -21.815 18.183 16.599 1.00 43.31 71 GLU A C 1
ATOM 514 O O . GLU A 1 71 ? -20.692 18.029 17.085 1.00 43.31 71 GLU A O 1
ATOM 519 N N . ARG A 1 72 ? -22.307 19.387 16.275 1.00 37.62 72 ARG A N 1
ATOM 520 C CA . ARG A 1 72 ? -22.278 20.616 17.094 1.00 37.62 72 ARG A CA 1
ATOM 521 C C . ARG A 1 72 ? -22.838 21.796 16.313 1.00 37.62 72 ARG A C 1
ATOM 523 O O . ARG A 1 72 ? -22.391 22.006 15.167 1.00 37.62 72 ARG A O 1
#

Radius of gyration: 15.02 Å; Cα contacts (8 Å, |Δi|>4): 50; chains: 1; bounding box: 36×42×32 Å

Foldseek 3Di:
DAWPDDDPPDTDDDDDLVRLVVVLVVLVCLLVPDDQVVSCVPPVDGSVVSVVVSVVSVVVSVVVVVPPPDDD

Secondary structure (DSSP, 8-state):
-EEEEE-SS-EEEE--HHHHHHHHHHHHHHHHHS-HHHHHHHHSS-HHHHHHHHHHHHHHHHHTTTTSSS--

Solvent-accessible surface area (backbone atoms only — not comparable to full-atom values): 4492 Å² total; per-residue (Å²): 117,42,83,74,46,79,61,99,90,51,68,45,70,48,61,51,75,69,54,48,46,53,52,39,54,54,50,50,50,54,67,73,72,48,57,73,76,57,38,33,74,75,68,75,43,54,69,68,5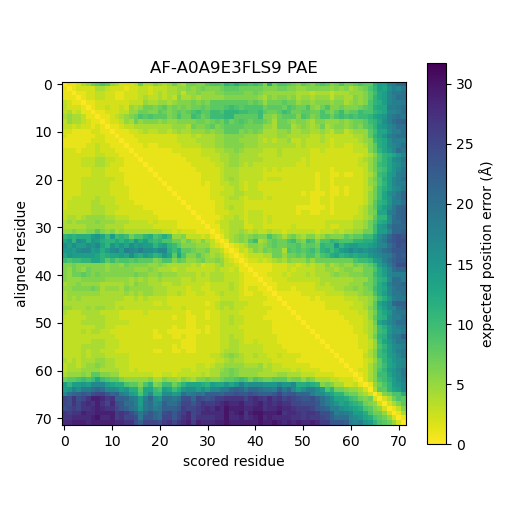9,54,47,56,50,42,54,54,48,49,54,54,54,54,60,71,60,73,79,80,83,82,88,133

Nearest PDB structures (foldseek):
  7s5k-assembly1_F  TM=3.833E-01  e=6.609E+00  Myxococcus xanthus
  6zkh-assembly1_A  TM=3.434E-01  e=9.891E+00  Ovis aries

pLDDT: mean 86.64, std 14.95, range [37.62, 96.5]

Sequence (72 aa):
MRLLRAGSEQADVGLSSSELRLVGDALSEVCDGLDVLEFVARLGVSRGEARALLDRIGAVIDQGQGTSAQER

Mean predicted aligned error: 6.73 Å

=== Feature glossary ===
The record interleaves many kinds of information about one protein. Here is each kind framed as the question it answers.

Q: Are the domains correctly placed relative to each other?
A: Predicted aligned error is AlphaFold's pairwise confidence. Unlike pLDDT (per-residue), PAE is per-residue-pair and captures whether two parts of the structure are correctly placed relative to each other. Units are ångströms of expected positional error.

Q: Which residues are in helices, strands, or loops?
A: Eight-state secondary structure (DSSP): H is the canonical α-helix, G the tighter 3₁₀-helix, I the wider π-helix; E/B are β-structure, T and S are turns and bends, and '-' is everything else. DSSP derives these from the pattern of main-chain N–H···O=C hydrogen bonds, not from the sequence.

Q: What if only a Cα trace is available?
A: P-SEA three-state annotation labels each residue as helix, strand, or coil based purely on the geometry of the Cα trace. It serves as a fallback when the full backbone (and thus DSSP) is unavailable.

Q: What are the backbone torsion angles?
A: φ (phi) and ψ (psi) are the two rotatable backbone dihedrals per residue: φ is the C(i-1)–N–Cα–C torsion, ψ is the N–Cα–C–N(i+1) torsion, both in degrees on (−180°, 180°]. α-helical residues cluster near (−60°, −45°); β-strand residues near (−120°, +130°). A Ramachandran plot is simply a scatter of (φ, ψ) for every residue.

Q: What known structures does this most resemble?
A: Structural nearest neighbors (via Foldseek easy-search vs the PDB). Reported per hit: target PDB id, E-value, and alignment TM-score. A TM-score above ~0.5 is the conventional threshold for 'same fold'.

Q: What family and function is it annotated with?
A: Database cross-references. InterPro integrates a dozen do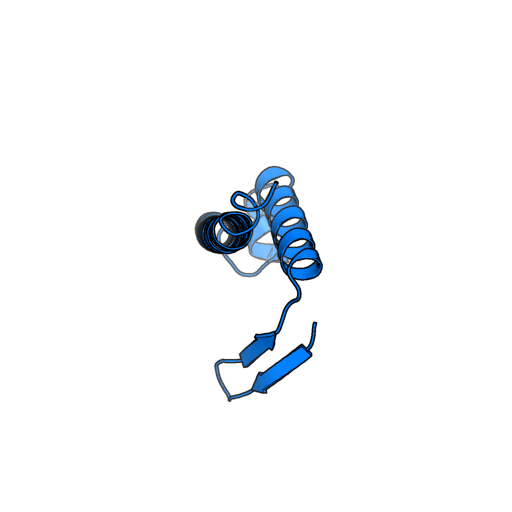main/family signature databases into unified entries with residue-range hits. GO terms attach function/process/location labels with evidence codes. CATH codes position the fold in a four-level structural taxonomy. Organism is the NCBI-taxonomy species name.

Q: Which residues are buried vs exposed?
A: Solvent accessibility: the surface area of each residue that a 1.4 Å water probe can touch, in Å². When only backbone atoms are present the absolute values are lower than full-atom SASA (side chains contribute most of the area) and are flagged as backbone-only.

Q: What do the diagnostic plots show?
A: Three diagnostic plots accompany the record. The Cα contact map visualizes the tertiary structure as a 2D adjacency matrix (8 Å cutoff, sequence-local contacts suppressed). The Ramachandran plot shows the distribution of backbone (φ, ψ) torsions, with points in the α and β basins reflecting secondary structure content. The PAE plot shows AlphaFold's inter-residue confidence as a color matrix.

Q: What is the amino-acid chain?
A: The amino-acid sequence is the protein's primary structure: the linear order of residues from the N-terminus to the C-terminus, written in one-letter code. Everything else here — the 3D coordinates, the secondary structure, the domain annotations — is ultimately a consequence of this string.

Q: What do the rendered images show?
A: The six renders are orthographic views along the three Cartesian axes in both directions. Representation (cartoon, sticks, or surface) and color scheme (sequence-rainbow or by-chain) vary across proteins so the training set covers all the common visualization conventions.

Q: Where is each backbone atom in 3D?
A: The mmCIF table is the protein's shape written out atom by atom. For each backbone N, Cα, C, and carbonyl O, it records an (x, y, z) coordinate triple in Å plus the residue type, chain letter, and residue number.

Q: How mobile is each atom in the crystal?
A: For experimental (PDB) structures, the B-factor (temperature factor) quantifies the positional spread of each atom in the crystal — a combina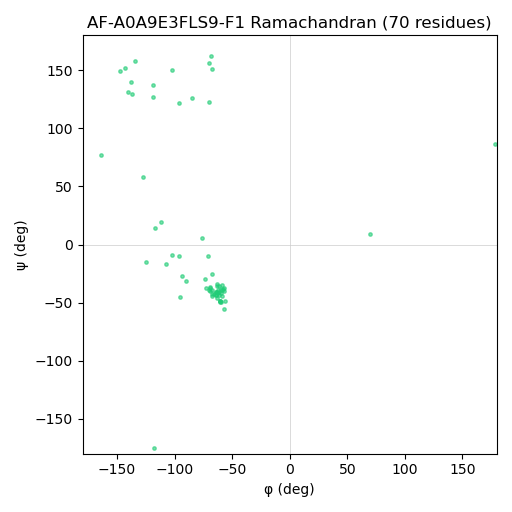tion of thermal vibration and static disorder — in units of Å². High B-factors mark flexible loops or poorly resolved regions; low B-factors mark the rigid, well-ordered core.

Q: How big and how compact is the whole molecule?
A: Three whole-structure scalars: the radius of gyration (RMS distance of Cα from centroid, in Å), the count of Cα–Cα contacts (pairs closer than 8 Å and separated by more than four residues in sequence — i.e. tertiary, not local, contacts), and the bounding-box dimensions. Together they distinguish compact globular folds from extended fibres or disordered chains.

Q: What does the local fold look like, residue by residue?
A: A 3Di character summarizes, for each residue, the relative orientation of the Cα frame of its nearest spatial neighbor. Because it encodes fold topology rather than chemistry, 3Di alignments detect remote structural similarity that sequence alignment misses.

Q: How confident is the AlphaFold model at each residue?
A: For AlphaFold models, the B-factor field carries pLDDT — the model's own estimate of local accuracy on a 0–100 scale. Regions with pLDDT<50 should be treated as essentially unmodeled; they often correspond to intrinsically disordered segments.